Protein AF-A0A2V6MMC5-F1 (afdb_monomer)

Solvent-accessible surface area (backbone atoms only — not comparable to full-atom values): 5838 Å² total; per-residue (Å²): 112,69,86,76,45,36,86,69,32,55,86,65,65,55,63,74,86,45,50,67,38,66,67,34,28,36,63,30,60,70,63,26,50,52,48,43,52,51,44,26,72,74,63,35,71,88,29,70,68,32,46,30,42,51,43,30,62,72,65,42,55,33,43,54,44,45,57,54,54,57,31,53,75,73,65,63,82,85,52,83,64,52,56,60,50,39,52,50,49,36,51,49,31,46,52,46,25,51,53,50,45,65,73,76,106

Structure (mmCIF, N/CA/C/O backbone):
data_AF-A0A2V6MMC5-F1
#
_entry.id   AF-A0A2V6MMC5-F1
#
loop_
_atom_site.group_PDB
_atom_site.id
_atom_site.type_symbol
_atom_site.label_atom_id
_atom_site.label_alt_id
_atom_site.label_comp_id
_atom_site.label_asym_id
_atom_site.label_entity_id
_atom_site.label_seq_id
_atom_site.pdbx_PDB_ins_code
_atom_site.Cartn_x
_atom_site.Cartn_y
_atom_site.Cartn_z
_atom_site.occupancy
_atom_site.B_iso_or_equiv
_atom_site.auth_seq_id
_atom_site.auth_comp_id
_atom_site.auth_asym_id
_atom_site.auth_atom_id
_atom_site.pdbx_PDB_model_num
ATOM 1 N N . LEU A 1 1 ? -2.351 -18.125 -4.924 1.00 57.94 1 LEU A N 1
ATOM 2 C CA . LEU A 1 1 ? -3.177 -16.898 -4.828 1.00 57.94 1 LEU A CA 1
ATOM 3 C C . LEU A 1 1 ? -3.342 -16.202 -6.179 1.00 57.94 1 LEU A C 1
ATOM 5 O O . LEU A 1 1 ? -4.457 -16.049 -6.652 1.00 57.94 1 LEU A O 1
ATOM 9 N N . THR A 1 2 ? -2.241 -15.851 -6.841 1.00 57.25 2 THR A N 1
ATOM 10 C CA . THR A 1 2 ? 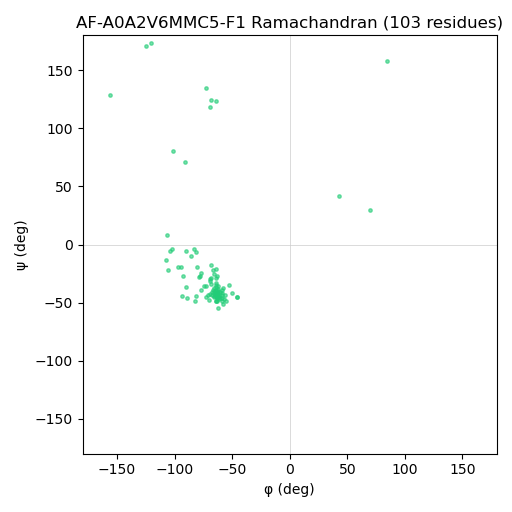-2.208 -15.051 -8.079 1.00 57.25 2 THR A CA 1
ATOM 11 C C . THR A 1 2 ? -2.997 -15.652 -9.246 1.00 57.25 2 THR A C 1
ATOM 13 O O . THR A 1 2 ? -3.672 -14.917 -9.957 1.00 57.25 2 THR A O 1
ATOM 16 N N . LYS A 1 3 ? -2.977 -16.989 -9.394 1.00 59.19 3 LYS A N 1
ATOM 17 C CA . LYS A 1 3 ? -3.736 -17.741 -10.417 1.00 59.19 3 LYS A CA 1
ATOM 18 C C . LYS A 1 3 ? -5.264 -17.701 -10.235 1.00 59.19 3 LYS A C 1
ATOM 20 O O . LYS A 1 3 ? -5.993 -17.942 -11.183 1.00 59.19 3 LYS A O 1
ATOM 25 N N . TRP A 1 4 ? -5.742 -17.423 -9.021 1.00 65.12 4 TRP A N 1
ATOM 26 C CA . TRP A 1 4 ? -7.177 -17.358 -8.710 1.00 65.12 4 TRP A CA 1
ATOM 27 C C . TRP A 1 4 ? -7.735 -15.938 -8.837 1.00 65.12 4 TRP A C 1
ATOM 29 O O . TRP A 1 4 ? -8.904 -15.761 -9.152 1.00 65.12 4 TRP A O 1
ATOM 39 N N . LEU A 1 5 ? -6.889 -14.923 -8.639 1.00 62.94 5 LEU A N 1
ATOM 40 C CA . LEU A 1 5 ? -7.252 -13.507 -8.775 1.00 62.94 5 LEU A CA 1
ATOM 41 C C . LEU A 1 5 ? -7.032 -12.969 -10.196 1.00 62.94 5 LEU A C 1
ATOM 43 O O . LEU A 1 5 ? -7.421 -11.848 -10.509 1.00 62.94 5 LEU A O 1
ATOM 47 N N . THR A 1 6 ? -6.453 -13.782 -11.081 1.00 61.19 6 THR A N 1
ATOM 48 C CA . THR A 1 6 ? -6.156 -13.430 -12.473 1.00 61.19 6 THR A CA 1
ATOM 49 C C . THR A 1 6 ? -7.335 -12.834 -13.255 1.00 61.19 6 THR A C 1
ATOM 51 O O . THR A 1 6 ? -7.087 -11.850 -13.939 1.00 61.19 6 THR A O 1
ATOM 54 N N . PRO A 1 7 ? -8.600 -13.302 -13.161 1.00 61.56 7 PRO A N 1
ATOM 55 C CA . PRO A 1 7 ? -9.688 -12.698 -13.942 1.00 61.56 7 PRO A CA 1
ATOM 56 C C . PRO A 1 7 ? -10.005 -11.246 -13.546 1.00 61.56 7 PRO A C 1
ATOM 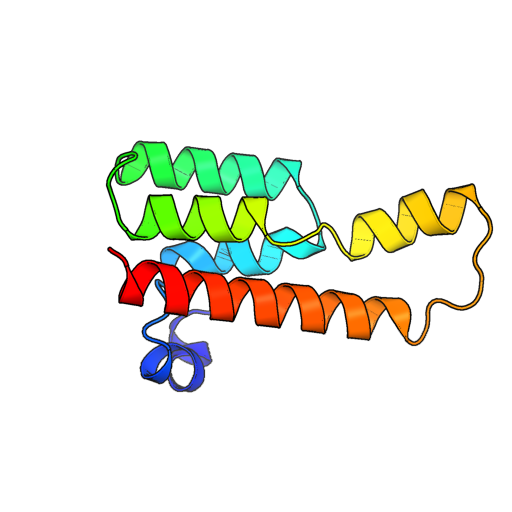58 O O . PRO A 1 7 ? -10.483 -10.485 -14.379 1.00 61.56 7 PRO A O 1
ATOM 61 N N . VAL A 1 8 ? -9.704 -10.842 -12.307 1.00 62.97 8 VAL A N 1
ATOM 62 C CA . VAL A 1 8 ? -9.885 -9.459 -11.826 1.00 62.97 8 VAL A CA 1
ATOM 63 C C . VAL A 1 8 ? -8.628 -8.621 -12.081 1.00 62.97 8 VAL A C 1
ATOM 65 O O . VAL A 1 8 ? -8.711 -7.450 -12.438 1.00 62.97 8 VAL A O 1
ATOM 68 N N . LEU A 1 9 ? -7.451 -9.233 -11.934 1.00 62.62 9 LEU A N 1
ATOM 69 C CA . LEU A 1 9 ? -6.156 -8.565 -12.081 1.00 62.62 9 LEU A CA 1
ATOM 70 C C . LEU A 1 9 ? -5.734 -8.371 -13.548 1.00 62.62 9 LEU A C 1
ATOM 72 O O . LEU A 1 9 ? -5.007 -7.425 -13.841 1.00 62.62 9 LEU A O 1
ATOM 76 N N . ALA A 1 10 ? -6.182 -9.237 -14.464 1.00 63.25 10 ALA A N 1
ATOM 77 C CA . ALA A 1 10 ? -5.851 -9.195 -15.890 1.00 63.25 10 ALA A CA 1
ATOM 78 C C . ALA A 1 10 ? -6.359 -7.932 -16.610 1.00 63.25 10 ALA A C 1
ATOM 80 O O . ALA A 1 10 ? -5.540 -7.286 -17.259 1.00 63.25 10 ALA A O 1
ATOM 81 N N . PRO A 1 11 ? -7.634 -7.506 -16.479 1.00 65.31 11 PRO A N 1
ATOM 82 C CA . PRO A 1 11 ? -8.078 -6.249 -17.089 1.00 65.31 11 PRO A CA 1
ATOM 83 C C . PRO A 1 11 ? -7.367 -5.019 -16.499 1.00 65.31 11 PRO A C 1
ATOM 85 O O . PRO A 1 11 ? -7.136 -4.045 -17.209 1.00 65.31 11 PRO A O 1
ATOM 88 N N . LEU A 1 12 ? -6.946 -5.082 -15.231 1.00 65.69 12 LEU A N 1
ATOM 89 C CA . LEU A 1 12 ? -6.170 -4.029 -14.565 1.00 65.69 12 LEU A CA 1
ATOM 90 C C . LEU A 1 12 ? -4.663 -4.083 -14.876 1.00 65.69 12 LEU A C 1
ATOM 92 O O . LEU A 1 12 ? -3.921 -3.205 -14.439 1.00 65.69 12 LEU A O 1
ATOM 96 N N . HIS A 1 13 ? -4.196 -5.120 -15.584 1.00 73.00 13 HIS A 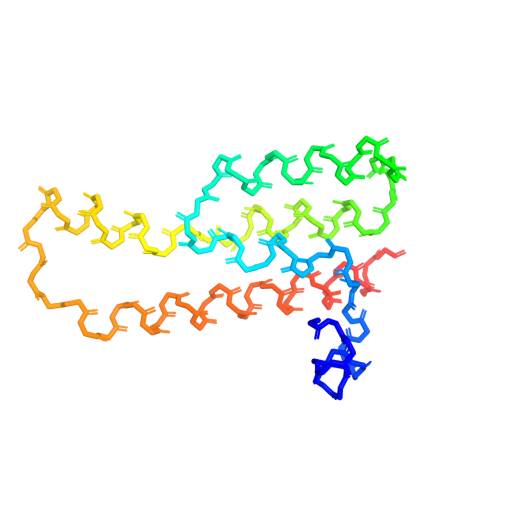N 1
ATOM 97 C CA . HIS A 1 13 ? -2.777 -5.448 -15.748 1.00 73.00 13 HIS 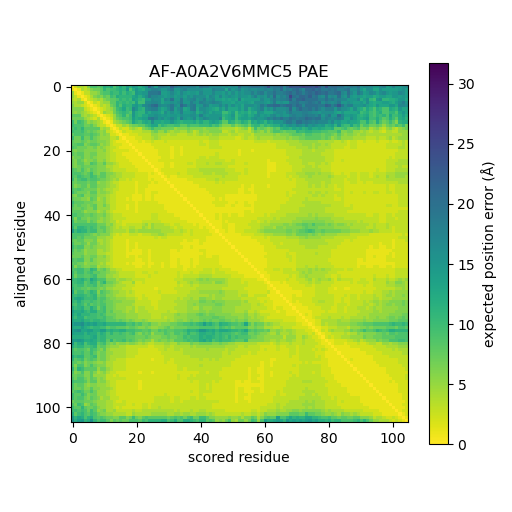A CA 1
ATOM 98 C C . HIS A 1 13 ? -1.988 -5.306 -14.431 1.00 73.00 13 HIS A C 1
ATOM 100 O O . HIS A 1 13 ? -0.883 -4.757 -14.389 1.00 73.00 13 HIS A O 1
ATOM 106 N N . PHE A 1 14 ? -2.576 -5.751 -13.322 1.00 81.56 14 PHE A N 1
ATOM 107 C CA . PHE A 1 14 ? -1.998 -5.544 -12.002 1.00 81.56 14 PHE A CA 1
ATOM 108 C C . PHE A 1 14 ? -0.712 -6.377 -11.841 1.00 81.56 14 PHE A C 1
ATOM 110 O O . PHE A 1 14 ? -0.766 -7.600 -12.016 1.00 81.56 14 PHE A O 1
ATOM 117 N N . PRO A 1 15 ? 0.439 -5.764 -11.499 1.00 84.00 15 PRO A N 1
ATOM 118 C CA . PRO A 1 15 ? 1.679 -6.503 -11.308 1.00 84.00 15 PRO A CA 1
ATOM 119 C C . PRO A 1 15 ? 1.552 -7.475 -10.124 1.00 84.00 15 PRO A C 1
ATOM 121 O O . PRO A 1 15 ? 1.257 -7.048 -9.006 1.00 84.00 15 PRO A O 1
ATOM 124 N N . PRO A 1 16 ? 1.787 -8.781 -10.319 1.00 85.38 16 PRO A N 1
ATOM 125 C CA . PRO A 1 16 ? 1.574 -9.781 -9.275 1.00 85.38 16 PRO A CA 1
ATOM 126 C C . PRO A 1 16 ? 2.483 -9.587 -8.053 1.00 85.38 16 PRO A C 1
ATOM 128 O O . PRO A 1 16 ? 2.081 -9.929 -6.941 1.00 85.38 16 PRO A O 1
ATOM 131 N N . ASP A 1 17 ? 3.658 -8.986 -8.246 1.00 86.38 17 ASP A N 1
ATOM 132 C CA . ASP A 1 17 ? 4.613 -8.653 -7.183 1.00 86.38 17 ASP A CA 1
ATOM 133 C C . ASP A 1 17 ? 4.060 -7.626 -6.181 1.00 86.38 17 ASP A C 1
ATOM 135 O O . ASP A 1 17 ? 4.507 -7.576 -5.037 1.00 86.38 17 ASP A O 1
ATOM 139 N N . LEU A 1 18 ? 3.042 -6.848 -6.569 1.00 91.56 18 LEU A N 1
ATOM 140 C CA . LEU A 1 18 ? 2.389 -5.864 -5.701 1.00 91.56 18 LEU A CA 1
ATOM 141 C C . LEU A 1 18 ? 1.270 -6.465 -4.850 1.00 91.56 18 LEU A C 1
ATOM 143 O O . LEU A 1 18 ? 0.767 -5.801 -3.947 1.00 91.56 18 LEU A O 1
ATOM 147 N N . LEU A 1 19 ? 0.861 -7.712 -5.108 1.00 91.00 19 LEU A N 1
ATOM 148 C CA . LEU A 1 19 ? -0.261 -8.331 -4.403 1.00 91.00 19 LEU A CA 1
ATOM 149 C C . LEU A 1 19 ? 0.004 -8.485 -2.893 1.00 91.00 19 LEU A C 1
ATOM 151 O O . LEU A 1 19 ? -0.873 -8.116 -2.112 1.00 91.00 19 LEU A O 1
ATOM 155 N N . PRO A 1 20 ? 1.182 -8.967 -2.442 1.00 92.56 20 PRO A N 1
ATOM 156 C CA . PRO A 1 20 ? 1.485 -9.030 -1.013 1.00 92.56 20 PRO A CA 1
ATOM 157 C C . PRO A 1 20 ? 1.497 -7.640 -0.370 1.00 92.56 20 PRO A C 1
ATOM 159 O O . PRO A 1 20 ? 0.992 -7.473 0.736 1.00 92.56 20 PRO A O 1
ATOM 162 N N . LEU A 1 21 ? 2.020 -6.638 -1.083 1.00 94.81 21 LEU A N 1
ATOM 163 C CA . LEU A 1 21 ? 2.086 -5.254 -0.621 1.00 94.81 21 LEU A CA 1
ATOM 164 C C . LEU A 1 21 ? 0.680 -4.666 -0.438 1.00 94.81 21 LEU A C 1
ATOM 166 O O . LEU A 1 21 ? 0.372 -4.148 0.631 1.00 94.81 21 LEU A O 1
ATOM 170 N N . ALA A 1 22 ? -0.196 -4.818 -1.434 1.00 93.25 22 ALA A N 1
ATOM 171 C CA . ALA A 1 22 ? -1.576 -4.335 -1.385 1.00 93.25 22 ALA A CA 1
ATOM 172 C C . ALA A 1 22 ? -2.399 -4.992 -0.262 1.00 93.25 22 ALA A C 1
ATOM 174 O O . ALA A 1 22 ? -3.218 -4.328 0.366 1.00 93.25 22 ALA A O 1
ATOM 175 N N . LEU A 1 23 ? -2.166 -6.278 0.026 1.00 93.19 23 LEU A N 1
ATOM 176 C CA . LEU A 1 23 ? -2.841 -6.987 1.120 1.00 93.19 23 LEU A CA 1
ATOM 177 C C . LEU A 1 23 ? -2.311 -6.589 2.502 1.00 93.19 23 LEU A C 1
ATOM 179 O O . LEU A 1 23 ? -3.077 -6.531 3.461 1.00 93.19 23 LEU A O 1
ATOM 183 N N . MET A 1 24 ? -1.009 -6.320 2.615 1.00 95.31 24 MET A N 1
ATOM 184 C CA . MET A 1 24 ? -0.389 -5.915 3.879 1.00 95.31 24 MET A CA 1
ATOM 185 C C . MET A 1 24 ? -0.658 -4.453 4.234 1.00 95.31 24 MET A C 1
ATOM 187 O O . MET A 1 24 ? -0.653 -4.107 5.418 1.00 95.31 24 MET A O 1
ATOM 191 N N . ARG A 1 25 ? -0.931 -3.604 3.238 1.00 93.94 25 ARG A N 1
ATOM 192 C CA . ARG A 1 25 ? -1.061 -2.158 3.423 1.00 93.94 25 ARG A CA 1
ATOM 193 C C . ARG A 1 25 ? -2.089 -1.736 4.479 1.00 93.94 25 ARG A C 1
ATOM 195 O O . ARG A 1 25 ? -1.687 -0.978 5.366 1.00 93.94 25 ARG A O 1
ATOM 202 N N . PRO A 1 26 ? -3.332 -2.259 4.490 1.00 94.50 26 PRO A N 1
ATOM 203 C CA . PRO A 1 26 ? -4.324 -1.876 5.495 1.00 94.50 26 PRO A CA 1
ATOM 204 C C . PRO A 1 26 ? -3.977 -2.369 6.908 1.00 94.50 26 PRO A C 1
ATOM 206 O O . PRO A 1 26 ? -4.549 -1.889 7.886 1.00 94.50 26 PRO A O 1
ATOM 209 N N . LEU A 1 27 ? -3.071 -3.347 7.031 1.00 94.31 27 LEU A N 1
ATOM 210 C CA . LEU A 1 27 ? -2.712 -4.003 8.290 1.00 94.31 27 LEU A CA 1
ATOM 211 C C . LEU A 1 27 ? -1.498 -3.349 8.959 1.00 94.31 27 LEU A C 1
ATOM 213 O O . LEU A 1 27 ? -1.500 -3.164 10.174 1.00 94.31 27 LEU A O 1
ATOM 217 N N . SER A 1 28 ? -0.447 -3.033 8.193 1.00 94.50 28 SER A N 1
ATOM 218 C CA . SER A 1 28 ? 0.819 -2.549 8.753 1.00 94.50 28 SER A CA 1
ATOM 219 C C . SER A 1 28 ? 1.646 -1.731 7.764 1.00 94.50 28 SER A C 1
ATOM 221 O O . SER A 1 28 ? 1.982 -2.185 6.669 1.00 94.50 28 SER A O 1
ATOM 223 N N . GLY A 1 29 ? 2.062 -0.540 8.196 1.00 92.81 29 GLY A N 1
ATOM 224 C CA . GLY A 1 29 ? 2.927 0.347 7.422 1.00 92.81 29 GLY A CA 1
ATOM 225 C C . GLY A 1 29 ? 4.360 -0.172 7.375 1.00 92.81 29 GLY A C 1
ATOM 226 O O . GLY A 1 29 ? 4.947 -0.260 6.304 1.00 92.81 29 GLY A O 1
ATOM 227 N N . SER A 1 30 ? 4.905 -0.616 8.510 1.00 94.25 30 SER A N 1
ATOM 228 C CA . SER A 1 30 ? 6.282 -1.119 8.590 1.00 94.25 30 SER A CA 1
ATOM 229 C C . SER A 1 30 ? 6.493 -2.402 7.782 1.00 94.25 30 SER A C 1
ATOM 231 O O . SER A 1 30 ? 7.501 -2.531 7.091 1.00 94.25 30 SER A O 1
ATOM 233 N N . ALA A 1 31 ? 5.527 -3.326 7.795 1.00 94.50 31 ALA A N 1
ATOM 234 C CA . ALA A 1 31 ? 5.606 -4.535 6.976 1.00 94.50 31 ALA A CA 1
ATOM 235 C C . ALA A 1 31 ? 5.518 -4.212 5.476 1.00 94.50 31 ALA A C 1
ATOM 237 O O . ALA A 1 31 ? 6.249 -4.779 4.667 1.00 94.50 31 ALA A O 1
ATOM 238 N N . THR A 1 32 ? 4.663 -3.257 5.107 1.00 96.00 32 THR A N 1
ATOM 239 C CA . THR A 1 32 ? 4.552 -2.790 3.720 1.00 96.00 32 THR A CA 1
ATOM 240 C C . THR A 1 32 ? 5.829 -2.080 3.264 1.00 96.00 32 THR A C 1
ATOM 242 O O . THR A 1 32 ? 6.270 -2.287 2.138 1.00 96.00 32 THR A O 1
ATOM 245 N N . LEU A 1 33 ? 6.477 -1.305 4.139 1.00 96.88 33 LEU A N 1
ATOM 246 C CA . LEU A 1 33 ? 7.754 -0.652 3.846 1.00 96.88 33 LEU A CA 1
ATOM 247 C C . LEU A 1 33 ? 8.877 -1.667 3.602 1.00 96.88 33 LEU A C 1
ATOM 249 O O . LEU A 1 33 ? 9.691 -1.477 2.697 1.00 96.88 33 LEU A O 1
ATOM 253 N N . ALA A 1 34 ? 8.905 -2.760 4.369 1.00 96.88 34 ALA A N 1
ATOM 254 C CA . ALA A 1 34 ? 9.849 -3.850 4.143 1.00 96.88 34 ALA A CA 1
ATOM 255 C C . ALA A 1 34 ? 9.635 -4.495 2.762 1.00 96.88 34 ALA A C 1
ATOM 257 O O . ALA A 1 34 ? 10.595 -4.691 2.021 1.00 96.88 34 ALA A O 1
ATOM 258 N N . LEU A 1 35 ? 8.376 -4.746 2.378 1.00 97.00 35 LEU A N 1
ATOM 259 C CA . LEU A 1 35 ? 8.031 -5.269 1.050 1.00 97.00 35 LEU A CA 1
ATOM 260 C C . LEU A 1 35 ? 8.411 -4.300 -0.076 1.00 97.00 35 LEU A C 1
ATOM 262 O O . LEU A 1 35 ? 8.967 -4.729 -1.081 1.00 97.00 35 LEU A O 1
ATOM 266 N N . LEU A 1 36 ? 8.147 -3.002 0.092 1.00 97.25 36 LEU A N 1
ATOM 267 C CA . LEU A 1 36 ? 8.561 -1.972 -0.863 1.00 97.25 36 LEU A CA 1
ATOM 268 C C . LEU A 1 36 ? 10.081 -1.969 -1.042 1.00 97.25 36 LEU A C 1
ATOM 270 O O . LEU A 1 36 ? 10.571 -2.000 -2.166 1.00 97.25 36 LEU A O 1
ATOM 274 N N . THR A 1 37 ? 10.820 -1.965 0.065 1.00 97.00 37 THR A N 1
ATOM 275 C CA . THR A 1 37 ? 12.288 -1.977 0.055 1.00 97.00 37 THR A CA 1
ATOM 276 C C . THR A 1 37 ? 12.828 -3.206 -0.672 1.00 97.00 37 THR A C 1
ATOM 278 O O . THR A 1 37 ? 13.749 -3.091 -1.474 1.00 97.00 37 THR A O 1
ATOM 281 N N . GLU A 1 38 ? 12.228 -4.374 -0.445 1.00 96.75 38 GLU A N 1
ATOM 282 C CA . GLU A 1 38 ? 12.592 -5.609 -1.142 1.00 96.75 38 GLU A CA 1
ATOM 283 C C . GLU A 1 38 ? 12.312 -5.530 -2.652 1.00 96.75 38 GLU A C 1
ATOM 285 O O . GLU A 1 38 ? 13.148 -5.929 -3.462 1.00 96.75 38 GLU A O 1
ATOM 290 N N . ILE A 1 39 ? 11.165 -4.971 -3.056 1.00 96.75 39 ILE A N 1
ATOM 291 C CA . ILE A 1 39 ? 10.828 -4.761 -4.473 1.00 96.75 39 ILE A CA 1
ATOM 292 C C . ILE A 1 39 ? 11.850 -3.827 -5.133 1.00 96.75 39 ILE A C 1
ATOM 294 O O . ILE A 1 39 ? 12.375 -4.156 -6.197 1.00 96.75 39 ILE A O 1
ATOM 298 N N . VAL A 1 40 ? 12.174 -2.704 -4.487 1.00 97.56 40 VAL A N 1
ATOM 299 C CA . VAL A 1 40 ? 13.150 -1.727 -4.990 1.00 97.56 40 VAL A CA 1
ATOM 300 C C . VAL A 1 40 ? 14.543 -2.348 -5.101 1.00 97.56 40 VAL A C 1
ATOM 302 O O . VAL A 1 40 ? 15.204 -2.154 -6.118 1.00 97.56 40 VAL A O 1
ATOM 305 N N . HIS A 1 41 ? 14.982 -3.136 -4.115 1.00 97.44 41 HIS A N 1
ATOM 306 C CA . HIS A 1 41 ? 16.262 -3.847 -4.192 1.00 97.44 41 HIS A CA 1
ATOM 307 C C . HIS A 1 41 ? 16.309 -4.854 -5.344 1.00 97.44 41 HIS A C 1
ATOM 309 O O . HIS A 1 41 ? 17.337 -4.975 -6.007 1.00 97.44 41 HIS A O 1
ATOM 315 N N . ARG A 1 42 ? 15.213 -5.579 -5.591 1.00 96.88 42 ARG A N 1
ATOM 316 C CA . ARG A 1 42 ? 15.160 -6.619 -6.627 1.00 96.88 42 ARG A CA 1
ATOM 317 C C . ARG A 1 42 ? 15.022 -6.069 -8.043 1.00 96.88 42 ARG A C 1
ATOM 319 O O . ARG A 1 42 ? 15.587 -6.652 -8.964 1.00 96.88 42 ARG A O 1
ATOM 326 N N . LEU A 1 43 ? 14.233 -5.014 -8.235 1.00 95.81 43 LEU A N 1
ATOM 327 C CA . LEU A 1 43 ? 13.860 -4.508 -9.563 1.00 95.81 43 LEU A CA 1
ATOM 328 C C . LEU A 1 43 ? 14.547 -3.188 -9.935 1.00 95.81 43 LEU A C 1
ATOM 330 O O . LEU A 1 43 ? 14.520 -2.806 -11.103 1.00 95.81 43 LEU A O 1
ATOM 334 N N . GLY A 1 44 ? 15.167 -2.511 -8.968 1.00 96.12 44 GLY A N 1
ATOM 335 C CA . GLY A 1 44 ? 15.726 -1.172 -9.120 1.00 96.12 44 GLY A CA 1
ATOM 336 C C . GLY A 1 44 ? 14.680 -0.067 -8.905 1.00 96.12 44 GLY A C 1
ATOM 337 O O . GLY A 1 44 ? 13.476 -0.313 -9.035 1.00 96.12 44 GLY A O 1
ATOM 338 N N . PRO A 1 45 ? 15.114 1.160 -8.566 1.00 95.00 45 PRO A N 1
ATOM 339 C CA . PRO A 1 45 ? 14.218 2.278 -8.257 1.00 95.00 45 PRO A CA 1
ATOM 340 C C . PRO A 1 45 ? 13.449 2.806 -9.477 1.00 95.00 45 PRO A C 1
ATOM 342 O O . PRO A 1 45 ? 12.315 3.247 -9.321 1.00 95.00 45 PRO A O 1
ATOM 345 N N . ASP A 1 46 ? 14.018 2.702 -10.681 1.00 93.81 46 ASP A N 1
ATOM 346 C CA . ASP A 1 46 ? 13.415 3.224 -11.919 1.00 93.81 46 ASP A CA 1
ATOM 347 C C . ASP A 1 46 ? 12.388 2.264 -12.546 1.00 93.81 46 ASP A C 1
ATOM 349 O O . ASP A 1 46 ? 11.757 2.568 -13.557 1.00 93.81 46 ASP A O 1
ATOM 353 N N . ASN A 1 47 ? 12.213 1.073 -11.969 1.00 94.44 47 ASN A N 1
ATOM 354 C CA . ASN A 1 47 ? 11.272 0.090 -12.485 1.00 94.44 47 ASN A CA 1
ATOM 355 C C . ASN A 1 47 ? 9.825 0.519 -12.208 1.00 94.44 47 ASN A C 1
ATOM 357 O O . ASN A 1 47 ? 9.479 0.861 -11.077 1.00 94.44 47 ASN A O 1
ATOM 361 N N . ILE A 1 48 ? 8.947 0.399 -13.208 1.00 93.62 48 ILE A N 1
ATOM 362 C CA . ILE A 1 48 ? 7.520 0.726 -13.076 1.00 93.62 48 ILE A CA 1
ATOM 363 C C . ILE A 1 48 ? 6.845 0.011 -11.895 1.00 93.62 48 ILE A C 1
ATOM 365 O O . ILE A 1 48 ? 5.992 0.597 -11.232 1.00 93.62 48 ILE A O 1
ATOM 369 N N . VAL A 1 49 ? 7.236 -1.228 -11.578 1.00 94.81 49 VAL A N 1
ATOM 370 C CA . VAL A 1 49 ? 6.698 -1.976 -10.430 1.00 94.81 49 VAL A CA 1
ATOM 371 C C . VAL A 1 49 ? 7.158 -1.353 -9.113 1.00 94.81 49 VAL A C 1
ATOM 373 O O . VAL A 1 49 ? 6.338 -1.187 -8.215 1.00 94.81 49 VAL A O 1
ATOM 376 N N . SER A 1 50 ? 8.427 -0.955 -9.006 1.00 96.12 50 SER A N 1
ATOM 377 C CA . SER A 1 50 ? 8.974 -0.255 -7.835 1.00 96.12 50 SER A CA 1
ATOM 378 C C . SER A 1 50 ? 8.310 1.104 -7.624 1.00 96.12 50 SER A C 1
ATOM 380 O O . SER A 1 50 ? 7.914 1.435 -6.506 1.00 96.12 50 SER A O 1
ATOM 382 N N . LEU A 1 51 ? 8.117 1.863 -8.704 1.00 95.88 51 LEU A N 1
ATOM 383 C CA .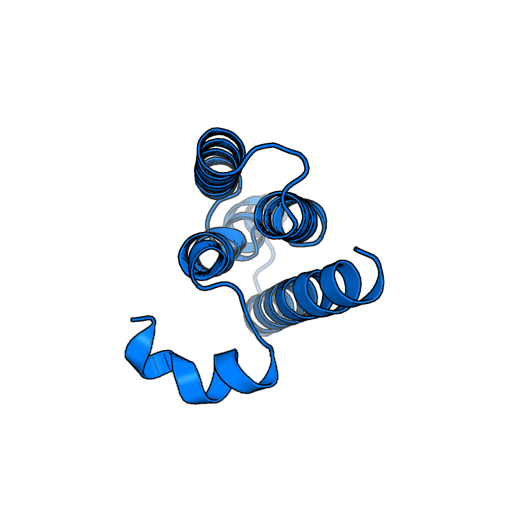 LEU A 1 51 ? 7.429 3.153 -8.668 1.00 95.88 51 LEU A CA 1
ATOM 384 C C . LEU A 1 51 ? 5.962 2.980 -8.264 1.00 95.88 51 LEU A C 1
ATOM 386 O O . LEU A 1 51 ? 5.493 3.663 -7.360 1.00 95.88 51 LEU A O 1
ATOM 390 N N . THR A 1 52 ? 5.267 1.990 -8.832 1.00 96.00 52 THR A N 1
ATOM 391 C CA . THR A 1 52 ? 3.882 1.674 -8.448 1.00 96.00 52 THR A CA 1
ATOM 392 C C . THR A 1 52 ? 3.796 1.231 -6.985 1.00 96.00 52 THR A C 1
ATOM 394 O O . THR A 1 52 ? 2.894 1.660 -6.268 1.00 96.00 52 THR A O 1
ATOM 397 N N . ALA A 1 53 ? 4.738 0.413 -6.502 1.00 96.62 53 ALA A N 1
ATOM 398 C CA . ALA A 1 53 ? 4.822 0.015 -5.096 1.00 96.62 53 ALA A CA 1
ATOM 399 C C . ALA A 1 53 ? 4.973 1.233 -4.171 1.00 96.62 53 ALA A C 1
ATOM 401 O O . ALA A 1 53 ? 4.294 1.316 -3.145 1.00 96.62 53 ALA A O 1
ATOM 402 N N . ALA A 1 54 ? 5.830 2.187 -4.546 1.00 96.56 54 ALA A N 1
ATOM 403 C CA . ALA A 1 54 ? 6.040 3.422 -3.800 1.00 96.56 54 ALA A CA 1
ATOM 404 C C . ALA A 1 54 ? 4.784 4.309 -3.800 1.00 96.56 54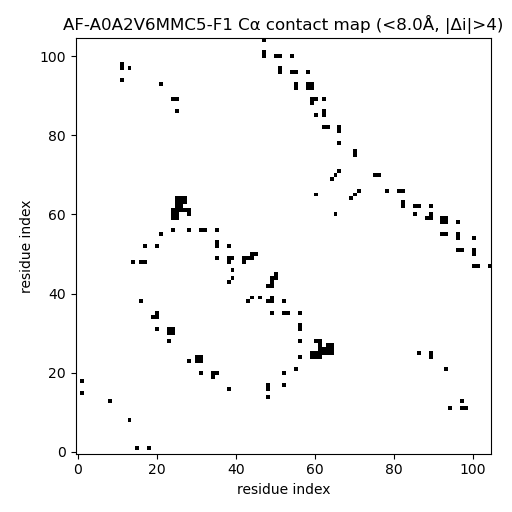 ALA A C 1
ATOM 406 O O . ALA A 1 54 ? 4.407 4.840 -2.755 1.00 96.56 54 ALA A O 1
ATOM 407 N N . THR A 1 55 ? 4.086 4.419 -4.935 1.00 96.25 55 THR A N 1
ATOM 408 C CA . THR A 1 55 ? 2.824 5.166 -5.034 1.00 96.25 55 THR A CA 1
ATOM 409 C C . THR A 1 55 ? 1.722 4.529 -4.194 1.00 96.25 55 THR A C 1
ATOM 411 O O . THR A 1 55 ? 1.036 5.248 -3.469 1.00 96.25 55 THR A O 1
ATOM 414 N N . ILE A 1 56 ? 1.590 3.196 -4.200 1.00 96.44 56 ILE A N 1
ATOM 415 C CA . ILE A 1 56 ? 0.660 2.492 -3.304 1.00 96.44 56 ILE A CA 1
ATOM 416 C C . ILE A 1 56 ? 1.008 2.823 -1.854 1.00 96.44 56 ILE A C 1
ATOM 418 O O . ILE A 1 56 ? 0.137 3.250 -1.102 1.00 96.44 56 ILE A O 1
ATOM 422 N N . TYR A 1 57 ? 2.277 2.675 -1.467 1.00 96.44 57 TYR A N 1
ATOM 423 C CA . TYR A 1 57 ? 2.727 2.941 -0.103 1.00 96.44 57 TYR A CA 1
ATOM 424 C C . TYR A 1 57 ? 2.395 4.372 0.353 1.00 96.44 57 TYR A C 1
ATOM 426 O O . TYR A 1 57 ? 1.887 4.552 1.459 1.00 96.44 57 TYR A O 1
ATOM 434 N N . GLY A 1 58 ? 2.620 5.371 -0.505 1.00 95.19 58 GLY A N 1
ATOM 435 C CA . GLY A 1 58 ? 2.400 6.784 -0.188 1.00 95.19 58 GLY A CA 1
ATOM 436 C C . GLY A 1 58 ? 0.951 7.282 -0.273 1.00 95.19 58 GLY A C 1
ATOM 437 O O . GLY A 1 58 ? 0.652 8.318 0.307 1.00 95.19 58 GLY A O 1
ATOM 438 N N . SER A 1 59 ? 0.053 6.587 -0.981 1.00 94.75 59 SER A N 1
ATOM 439 C CA . SER A 1 59 ? -1.321 7.064 -1.256 1.00 94.75 59 SER A CA 1
ATOM 440 C C . SER A 1 59 ? -2.421 6.406 -0.419 1.00 94.75 59 SER A C 1
ATOM 442 O O . SER A 1 59 ? -3.583 6.794 -0.511 1.00 94.75 59 SER A O 1
ATOM 444 N N . THR A 1 60 ? -2.073 5.400 0.377 1.00 94.75 60 THR A N 1
ATOM 445 C CA . THR A 1 60 ? -3.017 4.577 1.149 1.00 94.75 60 THR A CA 1
ATOM 446 C C . THR A 1 60 ? -2.653 4.579 2.625 1.00 94.75 60 THR A C 1
ATOM 448 O O . THR A 1 60 ? -1.580 5.050 2.999 1.00 94.75 60 THR A O 1
ATOM 451 N N . GLU A 1 61 ? -3.524 4.037 3.473 1.00 93.94 61 GLU A N 1
ATOM 452 C CA . GLU A 1 61 ? -3.337 4.053 4.919 1.00 93.94 61 GLU A CA 1
ATOM 453 C C . GLU A 1 61 ? -3.283 2.657 5.540 1.00 93.94 61 GLU A C 1
ATOM 455 O O . GLU A 1 61 ? -3.474 1.625 4.901 1.00 93.94 61 GLU A O 1
ATOM 460 N N . THR A 1 62 ? -2.968 2.625 6.834 1.00 94.94 62 THR A N 1
ATOM 461 C CA . THR A 1 62 ? -3.072 1.405 7.647 1.00 94.94 62 THR A CA 1
ATOM 462 C C . THR A 1 62 ? -4.448 1.308 8.308 1.00 94.94 62 THR A C 1
ATOM 464 O O . THR A 1 62 ? -4.572 1.488 9.518 1.00 94.94 62 THR A O 1
ATOM 467 N N . THR A 1 63 ? -5.507 1.048 7.530 1.00 93.50 63 THR A N 1
ATOM 468 C CA . THR A 1 63 ? -6.911 1.105 8.000 1.00 93.50 63 THR A CA 1
ATOM 469 C C . THR A 1 63 ? -7.160 0.410 9.349 1.00 93.50 63 THR A C 1
ATOM 471 O O . THR A 1 63 ? -7.799 0.991 10.228 1.00 93.50 63 THR A O 1
ATOM 474 N N . PHE A 1 64 ? -6.637 -0.801 9.570 1.00 93.12 64 PHE A N 1
ATOM 475 C CA . PHE A 1 64 ? -6.832 -1.516 10.839 1.00 93.12 64 PHE A CA 1
ATOM 476 C C . PHE A 1 64 ? -6.029 -0.920 11.997 1.00 93.12 64 PHE A C 1
ATOM 478 O O . PHE A 1 64 ? -6.518 -0.885 13.126 1.00 93.12 64 PHE A O 1
ATOM 485 N N . TYR A 1 65 ? -4.823 -0.418 11.730 1.00 90.62 65 TYR A N 1
ATOM 486 C CA . TYR A 1 65 ? -4.013 0.260 12.739 1.00 90.62 65 TYR A CA 1
ATOM 487 C C . TYR A 1 65 ? -4.650 1.592 13.152 1.00 90.62 65 TYR A C 1
ATOM 489 O O . TYR A 1 65 ? -4.781 1.859 14.343 1.00 90.62 65 TYR A O 1
ATOM 497 N N . VAL A 1 66 ? -5.140 2.383 12.193 1.00 91.06 66 VAL A N 1
ATOM 498 C CA . VAL A 1 66 ? -5.909 3.611 12.459 1.00 91.06 66 VAL A CA 1
ATOM 499 C C . VAL A 1 66 ? -7.157 3.288 13.284 1.00 91.06 66 VAL A C 1
ATOM 501 O O . VAL A 1 66 ? -7.421 3.938 14.297 1.00 91.06 66 VAL A O 1
ATOM 504 N N . ALA A 1 67 ? -7.895 2.237 12.915 1.00 91.38 67 ALA A N 1
ATOM 505 C CA . ALA A 1 67 ? -9.081 1.820 13.654 1.00 91.38 67 ALA A CA 1
ATOM 506 C C . ALA A 1 67 ? -8.776 1.340 15.084 1.00 91.38 67 ALA A C 1
ATOM 508 O O . ALA A 1 67 ? -9.598 1.531 15.974 1.00 91.38 67 ALA A O 1
ATOM 509 N N . ALA A 1 68 ? -7.620 0.722 15.332 1.00 90.25 68 ALA A N 1
ATOM 510 C CA . ALA A 1 68 ? -7.244 0.262 16.667 1.00 90.25 68 ALA A CA 1
ATOM 511 C C . ALA A 1 68 ? -6.653 1.389 17.528 1.00 90.25 68 ALA A C 1
ATOM 513 O O . ALA A 1 68 ? -7.062 1.582 18.671 1.00 90.25 68 ALA A O 1
ATOM 514 N N . VAL A 1 69 ? -5.698 2.144 16.985 1.00 91.94 69 VAL A N 1
ATOM 515 C CA . VAL A 1 69 ? -4.897 3.110 17.746 1.00 91.94 69 VAL A CA 1
ATOM 516 C C . VAL A 1 69 ? -5.550 4.486 17.771 1.00 91.94 69 VAL A C 1
ATOM 518 O O . VAL A 1 69 ? -5.646 5.090 18.836 1.00 91.94 69 VAL A O 1
ATOM 521 N N . TYR A 1 70 ? -6.023 4.993 16.628 1.00 92.56 70 TYR A N 1
ATOM 522 C CA . TYR A 1 70 ? -6.499 6.379 16.547 1.00 92.56 70 TYR A CA 1
ATOM 523 C C . TYR A 1 70 ? -7.929 6.481 17.065 1.00 92.56 70 TYR A C 1
ATOM 525 O O . TYR A 1 70 ? -8.232 7.347 17.873 1.00 92.56 70 TYR A O 1
ATOM 533 N N . PHE A 1 71 ? -8.811 5.560 16.674 1.00 93.06 71 PHE A N 1
ATOM 534 C CA . PHE A 1 71 ? -10.157 5.509 17.255 1.00 93.06 71 PHE A CA 1
ATOM 535 C C . PHE A 1 71 ? -10.130 5.086 18.726 1.00 93.06 71 PHE A C 1
ATOM 537 O O . PHE A 1 71 ? -10.923 5.599 19.517 1.00 93.06 71 PHE A O 1
ATOM 544 N N . GLY A 1 72 ? -9.194 4.208 19.103 1.00 91.69 72 GLY A N 1
ATOM 545 C CA . GLY A 1 72 ? -8.979 3.804 20.491 1.00 91.69 72 GLY A CA 1
ATOM 546 C C . GLY A 1 72 ? -8.556 4.966 21.394 1.00 91.69 72 GLY A C 1
ATOM 547 O O . GLY A 1 72 ? -9.093 5.096 22.492 1.00 91.69 72 GLY A O 1
ATOM 548 N N . SER A 1 73 ? -7.662 5.848 20.929 1.00 94.50 73 SER A N 1
ATOM 549 C CA . SER A 1 73 ? -7.131 6.959 21.738 1.00 94.50 73 SER A CA 1
ATOM 550 C C . SER A 1 73 ? -8.163 8.041 22.068 1.00 94.50 73 SER A C 1
ATOM 552 O O . SER A 1 73 ? -8.069 8.667 23.121 1.00 94.50 73 SER A O 1
ATOM 554 N N . VAL A 1 74 ? -9.171 8.235 21.211 1.00 94.75 74 VAL A N 1
ATOM 555 C CA . VAL A 1 74 ? -10.269 9.198 21.424 1.00 94.75 74 VAL A CA 1
ATOM 556 C C . VAL A 1 74 ? -11.609 8.536 21.780 1.00 94.75 74 VAL A C 1
ATOM 558 O O . VAL A 1 74 ? -12.637 9.206 21.845 1.00 94.75 74 VAL A O 1
ATOM 561 N N . GLY A 1 75 ? -11.624 7.221 22.029 1.00 91.62 75 GLY A N 1
ATOM 562 C CA . GLY A 1 75 ? -12.802 6.499 22.524 1.00 91.62 75 GLY A CA 1
ATOM 563 C C . GLY A 1 75 ? -13.955 6.356 21.522 1.00 91.62 75 GLY A C 1
ATOM 564 O O . GLY A 1 75 ? -15.120 6.289 21.926 1.00 91.62 75 GLY A O 1
ATOM 565 N N . VAL A 1 76 ? -13.668 6.300 20.218 1.00 91.56 76 VAL A N 1
ATOM 566 C CA . VAL A 1 76 ? -14.690 6.120 19.174 1.00 91.56 76 VAL A CA 1
ATOM 567 C C . VAL A 1 76 ? -15.273 4.707 19.247 1.00 91.56 76 VAL A C 1
ATOM 569 O O . VAL A 1 76 ? -14.581 3.713 19.049 1.00 91.56 76 VAL A O 1
ATOM 572 N N . LYS A 1 77 ? -16.584 4.617 19.495 1.00 86.19 77 LYS A N 1
ATOM 573 C CA . LYS A 1 77 ? -17.310 3.337 19.626 1.00 86.19 77 LYS A CA 1
ATOM 574 C C . LYS A 1 77 ? -18.025 2.889 18.346 1.00 86.19 77 LYS A C 1
ATOM 576 O O . LYS A 1 77 ? -18.366 1.719 18.212 1.00 86.19 77 LYS A O 1
ATOM 581 N N . GLN A 1 78 ? -18.277 3.805 17.409 1.00 87.31 78 GLN A N 1
ATOM 582 C CA . GLN A 1 78 ? -19.033 3.528 16.183 1.00 87.31 78 GLN A CA 1
ATOM 583 C C . GLN A 1 78 ? -18.103 3.342 14.977 1.00 87.31 78 GLN A C 1
ATOM 585 O O . GLN A 1 78 ? -17.930 4.245 14.166 1.00 87.31 78 GLN A O 1
ATOM 590 N N . THR A 1 79 ? -17.515 2.154 14.834 1.00 87.56 79 THR A N 1
ATOM 591 C CA . THR A 1 79 ? -16.539 1.855 13.762 1.00 87.56 79 THR A CA 1
ATOM 592 C C . THR A 1 79 ? -17.114 1.043 12.600 1.00 87.56 79 THR A C 1
ATOM 594 O O . THR A 1 79 ? -16.429 0.843 11.596 1.00 87.56 79 THR A O 1
ATOM 597 N N . ARG A 1 80 ? -18.388 0.624 12.693 1.00 89.06 80 ARG A N 1
ATOM 598 C CA . ARG A 1 80 ? -19.075 -0.255 11.725 1.00 89.06 80 ARG A CA 1
ATOM 599 C C . ARG A 1 80 ? -18.851 0.143 10.264 1.00 89.06 80 ARG A C 1
ATOM 601 O O . ARG A 1 80 ? -18.617 -0.728 9.437 1.00 89.06 80 ARG A O 1
ATOM 608 N N . HIS A 1 81 ? -18.967 1.432 9.948 1.00 92.31 81 HIS A N 1
ATOM 609 C CA . HIS A 1 81 ? -18.831 1.935 8.576 1.00 92.31 81 HIS A CA 1
ATOM 610 C C . HIS A 1 81 ? -17.411 2.412 8.257 1.00 92.31 81 HIS A C 1
ATOM 612 O O . HIS A 1 81 ? -17.049 2.497 7.090 1.00 92.31 81 HIS A O 1
ATOM 618 N N . ALA A 1 82 ? -16.600 2.695 9.277 1.00 91.12 82 ALA A N 1
ATOM 619 C CA . ALA A 1 82 ? -15.267 3.255 9.100 1.00 91.12 82 ALA A CA 1
ATOM 620 C C . ALA A 1 82 ? -14.292 2.233 8.500 1.00 91.12 82 ALA A C 1
ATOM 622 O O . ALA A 1 82 ? -13.564 2.563 7.572 1.00 91.12 82 ALA A O 1
ATOM 623 N N . ILE A 1 83 ? -14.325 0.983 8.974 1.00 91.88 83 ILE A N 1
ATOM 624 C CA . ILE A 1 83 ? -13.470 -0.092 8.443 1.00 91.88 83 ILE A CA 1
ATOM 625 C C . ILE A 1 83 ? -13.771 -0.379 6.962 1.00 91.88 83 ILE A C 1
ATOM 627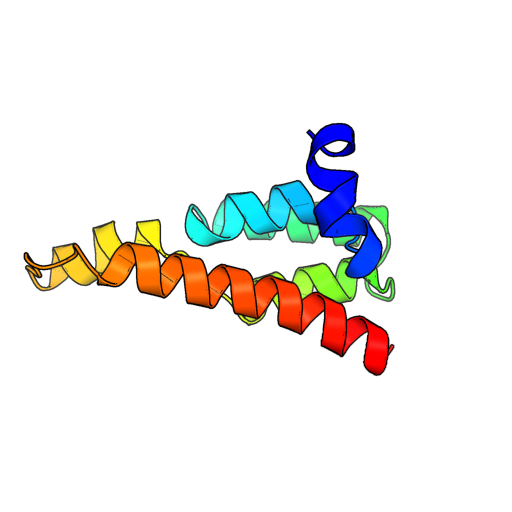 O O . ILE A 1 83 ? -12.844 -0.303 6.159 1.00 91.88 83 ILE A O 1
ATOM 631 N N . PRO A 1 84 ? -15.022 -0.675 6.546 1.00 94.38 84 PRO A N 1
ATOM 632 C CA . PRO A 1 84 ? -15.301 -0.923 5.134 1.00 94.38 84 PRO A CA 1
ATOM 633 C C . PRO A 1 84 ? -15.053 0.312 4.258 1.00 94.38 84 PRO A C 1
ATOM 635 O O . PRO A 1 84 ? -14.574 0.151 3.141 1.00 94.38 84 PRO A O 1
ATOM 638 N N . ALA A 1 85 ? -15.308 1.533 4.749 1.00 94.56 85 ALA A N 1
ATOM 639 C CA . ALA A 1 85 ? -14.970 2.751 4.011 1.00 94.56 85 ALA A CA 1
ATOM 640 C C . ALA A 1 85 ? -13.452 2.909 3.815 1.00 94.56 85 ALA A C 1
ATOM 642 O O . ALA A 1 85 ? -13.017 3.209 2.707 1.00 94.56 85 ALA A O 1
ATOM 643 N N . GLY A 1 86 ? -12.649 2.653 4.855 1.00 93.94 86 GLY A N 1
ATOM 644 C CA . GLY A 1 86 ? -11.186 2.688 4.780 1.00 93.94 86 GLY A CA 1
ATOM 645 C C . GLY A 1 86 ? -10.624 1.630 3.832 1.00 93.94 86 GLY A C 1
ATOM 646 O O . GLY A 1 86 ? -9.827 1.951 2.961 1.00 93.94 86 GLY A O 1
ATOM 647 N N . LEU A 1 87 ? -11.125 0.392 3.899 1.00 95.00 87 LEU A N 1
ATOM 648 C CA . LEU A 1 87 ? -10.711 -0.674 2.980 1.00 95.00 87 LEU A CA 1
ATOM 649 C C . LEU A 1 87 ? -11.083 -0.377 1.522 1.00 95.00 87 LE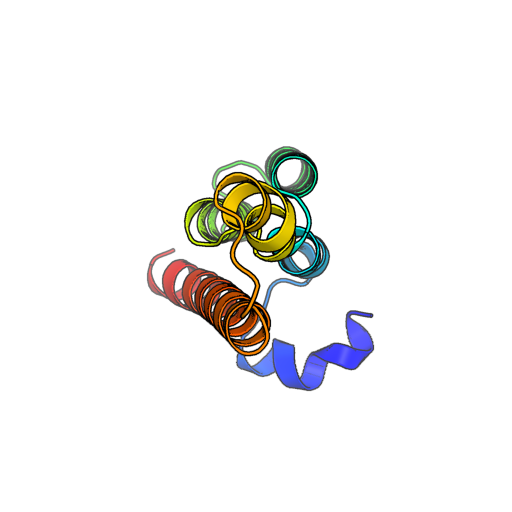U A C 1
ATOM 651 O O . LEU A 1 87 ? -10.322 -0.712 0.617 1.00 95.00 87 LEU A O 1
ATOM 655 N N . LEU A 1 88 ? -12.237 0.251 1.279 1.00 95.50 88 LEU A N 1
ATOM 656 C CA . LEU A 1 88 ? -12.606 0.714 -0.059 1.00 95.50 88 LEU A CA 1
ATOM 657 C C . LEU A 1 88 ? -11.692 1.848 -0.530 1.00 95.50 88 LEU A C 1
ATOM 659 O O . LEU A 1 88 ? -11.282 1.838 -1.687 1.00 95.50 88 LEU A O 1
ATOM 663 N N . ALA A 1 89 ? -11.342 2.791 0.347 1.00 95.19 89 ALA A N 1
ATOM 664 C CA . ALA A 1 89 ? -10.391 3.852 0.029 1.00 95.19 89 ALA A CA 1
ATOM 665 C C . ALA A 1 89 ? -9.001 3.282 -0.306 1.00 95.19 89 ALA A C 1
ATOM 667 O O . ALA A 1 89 ? -8.432 3.650 -1.331 1.00 95.19 89 ALA A O 1
ATOM 668 N N . ASP A 1 90 ? -8.503 2.323 0.481 1.00 95.31 90 ASP A N 1
ATOM 669 C CA . ASP A 1 90 ? -7.237 1.630 0.220 1.00 95.31 90 ASP A CA 1
ATOM 670 C C . ASP A 1 90 ? -7.283 0.874 -1.117 1.00 95.31 90 ASP A C 1
ATOM 672 O O . ASP A 1 90 ? -6.361 0.977 -1.925 1.00 95.31 90 ASP A O 1
ATOM 676 N N . LEU A 1 91 ? -8.379 0.158 -1.401 1.00 93.38 91 LEU A N 1
ATOM 677 C CA . LEU A 1 91 ? -8.571 -0.549 -2.670 1.00 93.38 91 LEU A CA 1
ATOM 678 C C . LEU A 1 91 ? -8.555 0.413 -3.865 1.00 93.38 91 LEU A C 1
ATOM 680 O O . LEU A 1 91 ? -7.885 0.146 -4.864 1.00 93.38 91 LEU A O 1
ATOM 684 N N . VAL A 1 92 ? -9.273 1.534 -3.766 1.00 94.38 92 VAL A N 1
ATOM 685 C CA . VAL A 1 92 ? -9.283 2.573 -4.802 1.00 94.38 92 VAL A CA 1
ATOM 686 C C . VAL A 1 92 ? -7.890 3.174 -4.968 1.00 94.38 92 VAL A C 1
ATOM 688 O O . VAL A 1 92 ? -7.446 3.325 -6.101 1.00 94.38 92 VAL A O 1
ATOM 691 N N . GLY A 1 93 ? -7.170 3.448 -3.877 1.00 94.25 93 GLY A N 1
ATOM 692 C CA . GLY A 1 93 ? -5.796 3.952 -3.916 1.00 94.25 93 GLY A CA 1
ATOM 693 C C . GLY A 1 93 ? -4.831 2.989 -4.610 1.00 94.25 93 GLY A C 1
ATOM 694 O O . GLY A 1 93 ? -4.029 3.409 -5.444 1.00 94.25 93 GLY A O 1
ATOM 695 N N . VAL A 1 94 ? -4.962 1.683 -4.359 1.00 94.25 94 VAL A N 1
ATOM 696 C CA . VAL A 1 94 ? -4.181 0.642 -5.047 1.00 94.25 94 VAL A CA 1
ATOM 697 C C . VAL A 1 94 ? -4.483 0.615 -6.548 1.00 94.25 94 VAL A C 1
ATOM 699 O O . VAL A 1 94 ? -3.559 0.621 -7.364 1.00 94.25 94 VAL A O 1
ATOM 702 N N . ILE A 1 95 ? -5.764 0.610 -6.929 1.00 92.06 95 ILE A N 1
ATOM 703 C CA . ILE A 1 95 ? -6.184 0.594 -8.340 1.00 92.06 95 ILE A CA 1
ATOM 704 C C . ILE A 1 95 ? -5.725 1.872 -9.055 1.00 92.06 95 ILE A C 1
ATOM 706 O O . ILE A 1 95 ? -5.172 1.799 -10.153 1.00 92.06 95 ILE A O 1
ATOM 710 N N . ALA A 1 96 ? -5.909 3.032 -8.423 1.00 93.19 96 ALA A N 1
ATOM 711 C CA . ALA A 1 96 ? -5.501 4.325 -8.955 1.00 93.19 96 ALA A CA 1
ATOM 712 C C . ALA A 1 96 ? -3.981 4.410 -9.124 1.00 93.19 96 ALA A C 1
ATOM 714 O O . ALA A 1 96 ? -3.523 4.870 -10.163 1.00 93.19 96 ALA A O 1
ATOM 715 N N . SER A 1 97 ? -3.202 3.905 -8.162 1.00 94.44 97 SER A N 1
ATOM 716 C CA . SER A 1 97 ? -1.738 3.853 -8.266 1.00 94.44 97 SER A CA 1
ATOM 717 C C . SER A 1 97 ? -1.301 3.083 -9.511 1.00 94.44 97 SER A C 1
ATOM 719 O O . SER A 1 97 ? -0.490 3.570 -10.290 1.00 94.44 97 SER A O 1
ATOM 721 N N . VAL A 1 98 ? -1.892 1.911 -9.757 1.00 92.00 98 VAL A N 1
ATOM 722 C CA . VAL A 1 98 ? -1.573 1.089 -10.935 1.00 92.00 98 VAL A CA 1
ATOM 723 C C . VAL A 1 98 ? -1.984 1.792 -12.228 1.00 92.00 98 VAL A C 1
ATOM 725 O O . VAL A 1 98 ? -1.214 1.804 -13.186 1.00 92.00 98 VAL A O 1
ATOM 728 N N . ALA A 1 99 ? -3.177 2.387 -12.266 1.00 90.94 99 ALA A N 1
ATOM 729 C CA . ALA A 1 99 ? -3.678 3.080 -13.448 1.00 90.94 99 ALA A CA 1
ATOM 730 C C . ALA A 1 99 ? -2.843 4.326 -13.792 1.00 90.94 99 ALA A C 1
ATOM 732 O O . ALA A 1 99 ? -2.473 4.512 -14.948 1.00 90.94 99 ALA A O 1
ATOM 733 N N . ILE A 1 100 ? -2.514 5.152 -12.794 1.00 92.69 100 ILE A N 1
ATOM 734 C CA . ILE A 1 100 ? -1.760 6.399 -12.973 1.00 92.69 100 ILE A CA 1
ATOM 735 C C . ILE A 1 100 ? -0.306 6.103 -13.330 1.00 92.69 100 ILE A C 1
ATOM 737 O O . ILE A 1 100 ? 0.193 6.661 -14.303 1.00 92.69 100 ILE A O 1
ATOM 741 N N . CYS A 1 101 ? 0.363 5.194 -12.609 1.00 92.38 101 CYS A N 1
ATOM 742 C CA . CYS A 1 101 ? 1.739 4.821 -12.934 1.00 92.38 101 CYS A CA 1
ATOM 743 C C . CYS A 1 101 ? 1.842 4.266 -14.356 1.00 92.38 101 CYS A C 1
ATOM 745 O O . CYS A 1 101 ? 2.767 4.624 -15.063 1.00 92.38 101 CYS A O 1
ATOM 747 N N . ARG A 1 102 ? 0.865 3.475 -14.817 1.00 87.75 102 ARG A N 1
ATOM 748 C CA . ARG A 1 102 ? 0.821 3.000 -16.211 1.00 87.75 102 ARG A CA 1
ATOM 749 C C . ARG A 1 102 ? 0.528 4.087 -17.240 1.00 87.75 102 ARG A C 1
ATOM 751 O O . ARG A 1 102 ? 0.919 3.942 -18.389 1.00 87.75 102 ARG A O 1
ATOM 758 N N . ALA A 1 103 ? -0.239 5.108 -16.874 1.00 87.94 103 ALA A N 1
ATOM 759 C CA . ALA A 1 103 ? -0.569 6.195 -17.788 1.00 87.94 103 ALA A CA 1
ATOM 760 C C . ALA A 1 103 ? 0.588 7.196 -17.943 1.00 87.94 103 ALA A C 1
ATOM 762 O O . ALA A 1 103 ? 0.671 7.864 -18.970 1.00 87.94 103 ALA A O 1
ATOM 763 N N . MET A 1 104 ? 1.443 7.327 -16.923 1.00 86.88 104 MET A N 1
ATOM 764 C CA . MET A 1 104 ? 2.494 8.347 -16.858 1.00 86.88 104 MET A CA 1
ATOM 765 C C . MET A 1 104 ? 3.919 7.821 -17.094 1.00 86.88 104 MET A C 1
ATOM 767 O O . MET A 1 104 ? 4.782 8.634 -17.421 1.00 86.88 104 MET A O 1
ATOM 771 N N . LEU A 1 105 ? 4.175 6.520 -16.902 1.00 80.81 105 LEU A N 1
ATOM 772 C CA . LEU A 1 105 ? 5.499 5.880 -16.981 1.00 80.81 105 LEU A CA 1
ATOM 773 C C . LEU A 1 105 ? 5.520 4.796 -18.062 1.00 80.81 105 LEU A C 1
ATOM 775 O O . LEU A 1 105 ? 6.538 4.727 -18.783 1.00 80.81 105 LEU A O 1
#

Sequence (105 aa):
LTKWLTPVLAPLHFPPDLLPLALMRPLSGSATLALLTEIVHRLGPDNIVSLTAATIYGSTETTFYVAAVYFGSVGVKQTRHAIPAGLLADLVGVIASVAICRAML

Radius of gyration: 14.7 Å; Cα contacts (8 Å, |Δi|>4): 101; chains: 1; bounding box: 35×27×40 Å

Mean predicted aligned error: 4.91 Å

pLDDT: mean 89.41, std 10.55, range [57.25, 97.56]

Foldseek 3Di:
DCVVCCVVCVVLVNDPLCVVLLVCFLADLVVSVVSLVVCCVVQNCPDLNSQLSVQLSVQ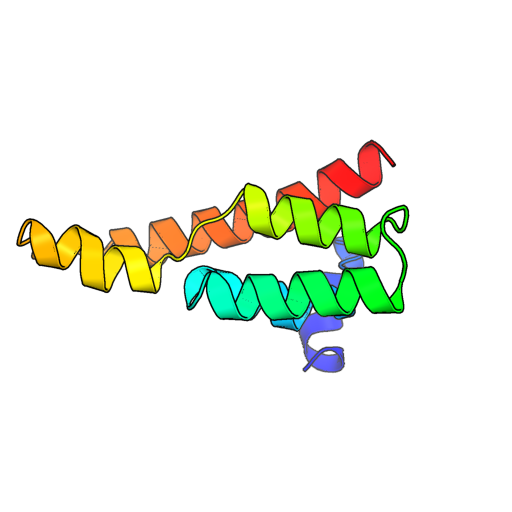AHNQVCCVCPVCVVVVPPPCVVSSVVRNVSSVVSSSVSSVVSVVPD

Secondary structure (DSSP, 8-state):
-HHHHHHHHTTTT--GGGHHHHHHTTT-HHHHHHHHHHHHHHH-TTSHHHHHHHHHHHH---HHHIIIIIHHHTT----TTHHHHHHHHHHHHHHHHHHHHHHH-